Protein AF-A0AAD9NLL8-F1 (afdb_monomer)

Solvent-accessible surface area (backbone atoms only — not comparable to full-atom values): 6946 Å² total; per-residue (Å²): 138,92,84,80,88,80,86,82,78,91,70,93,61,80,83,73,73,72,79,55,40,65,29,40,94,84,51,42,75,41,50,61,91,50,30,45,68,41,83,52,40,78,42,73,53,93,75,61,67,45,78,31,50,36,91,84,72,46,50,44,77,44,42,65,91,53,28,44,55,33,62,45,35,83,42,68,60,48,88,61,36,44,58,40,84,44,57,41,80,42,36,65,78,57,28,47,63,42,72,92,72,72,40,80,42,75,56,80,85,130

InterPro domains:
  IPR056601 Galaxin-like repeats domain [PF24748] (23-97)

Secondary structure (DSSP, 8-state):
---------------------EETTTTEE--TTTEEEETTEEEE-SSS-EEEE-TTS-EEEE-TTTEEEETTEEEE-BTTBEEETTTEEE-TTTEEEETTTTEEEEPPP-

Structure (mmCIF, N/CA/C/O backbone):
data_AF-A0AAD9NLL8-F1
#
_entry.id   AF-A0AAD9NLL8-F1
#
loop_
_atom_site.group_PDB
_atom_site.id
_atom_site.type_symbol
_atom_site.label_atom_id
_atom_site.label_alt_id
_atom_site.label_comp_id
_atom_site.label_asym_id
_atom_site.label_entity_id
_atom_site.label_seq_id
_atom_site.pdbx_PDB_ins_code
_atom_site.Cartn_x
_atom_site.Cartn_y
_atom_site.Cartn_z
_atom_site.occupancy
_atom_site.B_iso_or_equiv
_atom_site.auth_seq_id
_atom_site.auth_comp_id
_atom_site.auth_asym_id
_atom_site.auth_atom_id
_atom_site.pdbx_PDB_model_num
ATOM 1 N N . MET A 1 1 ? 33.308 -4.826 -55.222 1.00 36.12 1 MET A N 1
ATOM 2 C CA . MET A 1 1 ? 32.671 -3.695 -54.513 1.00 36.12 1 MET A CA 1
ATOM 3 C C . MET A 1 1 ? 32.545 -4.066 -53.040 1.00 36.12 1 MET A C 1
ATOM 5 O O . MET A 1 1 ? 32.241 -5.204 -52.727 1.00 36.12 1 MET A O 1
ATOM 9 N N . TRP A 1 2 ? 32.931 -3.124 -52.194 1.00 39.00 2 TRP A N 1
ATOM 10 C CA . TRP A 1 2 ? 33.305 -3.158 -50.771 1.00 39.00 2 TRP A CA 1
ATOM 11 C C . TRP A 1 2 ? 32.109 -3.457 -49.821 1.00 39.00 2 TRP A C 1
ATOM 13 O O . TRP A 1 2 ? 31.033 -2.926 -50.069 1.00 39.00 2 TRP A O 1
ATOM 23 N N . LYS A 1 3 ? 32.217 -4.324 -48.786 1.00 40.59 3 LYS A N 1
ATOM 24 C CA . LYS A 1 3 ? 32.276 -3.972 -47.332 1.00 40.59 3 LYS A CA 1
ATOM 25 C C . LYS A 1 3 ? 32.520 -5.177 -46.402 1.00 40.59 3 LYS A C 1
ATOM 27 O O . LYS A 1 3 ? 31.612 -5.912 -46.059 1.00 40.59 3 LYS A O 1
ATOM 32 N N . THR A 1 4 ? 33.803 -5.305 -46.036 1.00 46.34 4 THR A N 1
ATOM 33 C CA . THR A 1 4 ? 34.397 -5.614 -44.715 1.00 46.34 4 THR A CA 1
ATOM 34 C C . THR A 1 4 ? 33.852 -6.779 -43.887 1.00 46.34 4 THR A C 1
ATOM 36 O O . THR A 1 4 ? 32.832 -6.673 -43.218 1.00 46.34 4 THR A O 1
ATOM 39 N N . PHE A 1 5 ? 34.676 -7.827 -43.830 1.00 45.19 5 PHE A N 1
ATOM 40 C CA . PHE A 1 5 ? 34.755 -8.816 -42.762 1.00 45.19 5 PHE A CA 1
ATOM 41 C C . PHE A 1 5 ? 35.145 -8.162 -41.426 1.00 45.19 5 PHE A C 1
ATOM 43 O O . PHE A 1 5 ? 36.156 -7.466 -41.365 1.00 45.19 5 PHE A O 1
ATOM 50 N N . PHE A 1 6 ? 34.426 -8.487 -40.352 1.00 44.16 6 PHE A N 1
ATOM 51 C CA . PHE A 1 6 ? 35.050 -8.720 -39.051 1.00 44.16 6 PHE A CA 1
ATOM 52 C C . PHE A 1 6 ? 34.661 -10.123 -38.603 1.00 44.16 6 PHE A C 1
ATOM 54 O O . PHE A 1 6 ? 33.504 -10.429 -38.330 1.00 44.16 6 PHE A O 1
ATOM 61 N N . ALA A 1 7 ? 35.664 -10.989 -38.640 1.00 38.81 7 ALA A N 1
ATOM 62 C CA . ALA A 1 7 ? 35.641 -12.295 -38.029 1.00 38.81 7 ALA A CA 1
ATOM 63 C C . ALA A 1 7 ? 35.584 -12.134 -36.503 1.00 38.81 7 ALA A C 1
ATOM 65 O O . ALA A 1 7 ? 36.256 -11.254 -35.972 1.00 38.81 7 ALA A O 1
ATOM 66 N N . LEU A 1 8 ? 34.858 -13.014 -35.812 1.00 38.50 8 LEU A N 1
ATOM 67 C CA . LEU A 1 8 ? 35.448 -14.030 -34.929 1.00 38.50 8 LEU A CA 1
ATOM 68 C C . LEU A 1 8 ? 34.423 -14.567 -33.920 1.00 38.50 8 LEU A C 1
ATOM 70 O O . LEU A 1 8 ? 33.744 -13.818 -33.232 1.00 38.50 8 LEU A O 1
ATOM 74 N N . LEU A 1 9 ? 34.467 -15.896 -33.799 1.00 37.56 9 LEU A N 1
ATOM 75 C CA . LEU A 1 9 ? 34.151 -16.699 -32.618 1.00 37.56 9 LEU A CA 1
ATOM 76 C C . LEU A 1 9 ? 32.671 -16.946 -32.311 1.00 37.56 9 LEU A C 1
ATOM 78 O O . LEU A 1 9 ? 32.023 -16.280 -31.512 1.00 37.56 9 LEU A O 1
ATOM 82 N N . VAL A 1 10 ? 32.214 -18.074 -32.857 1.00 48.53 10 VAL A N 1
ATOM 83 C CA . VAL A 1 10 ? 31.270 -18.960 -32.176 1.00 48.53 10 VAL A CA 1
ATOM 84 C C . VAL A 1 10 ? 31.912 -19.380 -30.849 1.00 48.53 10 VAL A C 1
ATOM 86 O O . VAL A 1 10 ? 32.695 -20.327 -30.804 1.00 48.53 10 VAL A O 1
ATOM 89 N N . VAL A 1 11 ? 31.609 -18.669 -29.766 1.00 44.72 11 VAL A N 1
ATOM 90 C CA . VAL A 1 11 ? 31.665 -19.256 -28.427 1.00 44.72 11 VAL A CA 1
ATOM 91 C C . VAL A 1 11 ? 30.297 -19.857 -28.153 1.00 44.72 11 VAL A C 1
ATOM 93 O O . VAL A 1 11 ? 29.328 -19.171 -27.841 1.00 44.72 11 VAL A O 1
ATOM 96 N N . ALA A 1 12 ? 30.218 -21.175 -28.324 1.00 51.03 12 ALA A N 1
ATOM 97 C CA . ALA A 1 12 ? 29.218 -21.979 -27.650 1.00 51.03 12 ALA A CA 1
ATOM 98 C C . ALA A 1 12 ? 29.528 -21.922 -26.149 1.00 51.03 12 ALA A C 1
ATOM 100 O O . ALA A 1 12 ? 30.259 -22.743 -25.606 1.00 51.03 12 ALA A O 1
ATOM 101 N N . SER A 1 13 ? 29.006 -20.906 -25.489 1.00 41.28 13 SER A N 1
ATOM 102 C CA . SER A 1 13 ? 28.906 -20.844 -24.042 1.00 41.28 13 SER A CA 1
ATOM 103 C C . SER A 1 13 ? 27.488 -20.396 -23.801 1.00 41.28 13 SER A C 1
ATOM 105 O O . SER A 1 13 ? 27.166 -19.254 -24.119 1.00 41.28 13 SER A O 1
ATOM 107 N N . SER A 1 14 ? 26.652 -21.355 -23.395 1.00 46.66 14 SER A N 1
ATOM 108 C CA . SER A 1 14 ? 25.320 -21.167 -22.821 1.00 46.66 14 SER A CA 1
ATOM 109 C C . SER A 1 14 ? 25.016 -19.691 -22.601 1.00 46.66 14 SER A C 1
ATOM 111 O O . SER A 1 14 ? 25.503 -19.116 -21.623 1.00 46.66 14 SER A O 1
ATOM 113 N N . VAL A 1 15 ? 24.247 -19.067 -23.503 1.00 41.47 15 VAL A N 1
ATOM 114 C CA . VAL A 1 15 ? 23.536 -17.855 -23.106 1.00 41.47 15 VAL A CA 1
ATOM 115 C C . VAL A 1 15 ? 22.561 -18.363 -22.059 1.00 41.47 15 VAL A C 1
ATOM 117 O O . VAL A 1 15 ? 21.488 -18.870 -22.368 1.00 41.47 15 VAL A O 1
ATOM 120 N N . SER A 1 16 ? 23.039 -18.388 -20.820 1.00 47.00 16 SER A N 1
ATOM 121 C CA . SER A 1 16 ? 22.220 -18.510 -19.641 1.00 47.00 16 SER A CA 1
ATOM 122 C C . SER A 1 16 ? 21.502 -17.178 -19.613 1.00 47.00 16 SER A C 1
ATOM 124 O O . SER A 1 16 ? 22.018 -16.204 -19.074 1.00 47.00 16 SER A O 1
ATOM 126 N N . TRP A 1 17 ? 20.400 -17.097 -20.356 1.00 40.28 17 TRP A N 1
ATOM 127 C CA . TRP A 1 17 ? 19.451 -16.015 -20.213 1.00 40.28 17 TRP A CA 1
ATOM 128 C C . TRP A 1 17 ? 18.975 -16.119 -18.762 1.00 40.28 17 TRP A C 1
ATOM 130 O O . TRP A 1 17 ? 18.115 -16.936 -18.457 1.00 40.28 17 TRP A O 1
ATOM 140 N N . SER A 1 18 ? 19.604 -15.385 -17.841 1.00 48.53 18 SER A N 1
ATOM 141 C CA . SER A 1 18 ? 18.845 -14.890 -16.698 1.00 48.53 18 SER A CA 1
ATOM 142 C C . SER A 1 18 ? 17.776 -14.013 -17.334 1.00 48.53 18 SER A C 1
ATOM 144 O O . SER A 1 18 ? 18.128 -13.127 -18.120 1.00 48.53 18 SER A O 1
ATOM 146 N N . GLU A 1 19 ? 16.507 -14.331 -17.122 1.00 53.81 19 GLU A N 1
ATOM 147 C CA . GLU A 1 19 ? 15.357 -13.744 -17.815 1.00 53.81 19 GLU A CA 1
ATOM 148 C C . GLU A 1 19 ? 15.107 -12.277 -17.419 1.00 53.81 19 GLU A C 1
ATOM 150 O O . GLU A 1 19 ? 13.975 -11.887 -17.210 1.00 53.81 19 GLU A O 1
ATOM 155 N N . ALA A 1 20 ? 16.142 -11.431 -17.377 1.00 59.66 20 ALA A N 1
ATOM 156 C CA . ALA A 1 20 ? 16.020 -10.012 -17.081 1.00 59.66 20 ALA A CA 1
ATOM 157 C C . ALA A 1 20 ? 14.965 -9.377 -18.001 1.00 59.66 20 ALA A C 1
ATOM 159 O O . ALA A 1 20 ? 15.161 -9.243 -19.219 1.00 59.66 20 ALA A O 1
ATOM 160 N N . GLY A 1 21 ? 13.826 -9.015 -17.409 1.00 70.38 21 GLY A N 1
ATOM 161 C CA . GLY A 1 21 ? 12.743 -8.326 -18.088 1.00 70.38 21 GLY A CA 1
ATOM 162 C C . GLY A 1 21 ? 13.210 -6.982 -18.657 1.00 70.38 21 GLY A C 1
ATOM 163 O O . GLY A 1 21 ? 14.231 -6.416 -18.266 1.00 70.38 21 GLY A O 1
ATOM 164 N N . VAL A 1 22 ? 12.458 -6.428 -19.610 1.00 85.69 22 VAL A N 1
ATOM 165 C CA . VAL A 1 22 ? 12.678 -5.057 -20.103 1.00 85.69 22 VAL A CA 1
ATOM 166 C C . VAL A 1 22 ? 11.508 -4.165 -19.715 1.00 85.69 22 VAL A C 1
ATOM 168 O O . VAL A 1 22 ? 10.353 -4.573 -19.807 1.00 85.69 22 VAL A O 1
ATOM 171 N N . CYS A 1 23 ? 11.803 -2.938 -19.298 1.00 81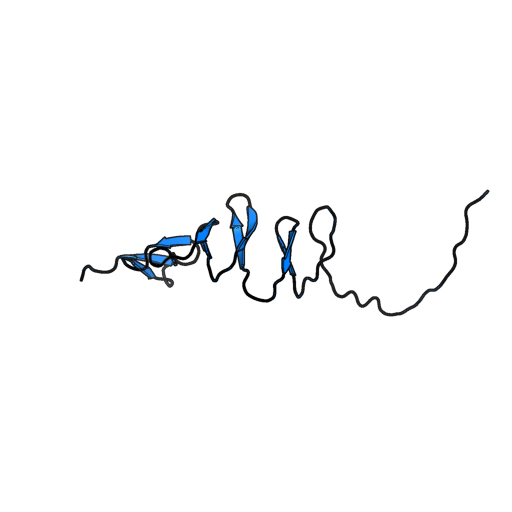.38 23 CYS A N 1
ATOM 172 C CA . CYS A 1 23 ? 10.830 -1.989 -18.780 1.00 81.38 23 CYS A CA 1
ATOM 173 C C . CYS A 1 23 ? 10.769 -0.708 -19.618 1.00 81.38 23 CYS A C 1
ATOM 175 O O . CYS A 1 23 ? 11.800 -0.112 -19.943 1.00 81.38 23 CYS A O 1
ATOM 177 N N . GLY A 1 24 ? 9.546 -0.261 -19.919 1.00 76.25 24 GLY A N 1
ATOM 178 C CA . GLY A 1 24 ? 9.281 0.992 -20.631 1.00 76.25 24 GLY A CA 1
ATOM 179 C C . GLY A 1 24 ? 9.596 0.957 -22.130 1.00 76.25 24 GLY A C 1
ATOM 180 O O . GLY A 1 24 ? 10.068 -0.044 -22.671 1.00 76.25 24 GLY A O 1
ATOM 181 N N . GLU A 1 25 ? 9.320 2.072 -22.811 1.00 79.75 25 GLU A N 1
ATOM 182 C CA . GLU A 1 25 ? 9.557 2.222 -24.258 1.00 79.75 25 GLU A CA 1
ATOM 183 C C . GLU A 1 25 ? 11.046 2.130 -24.618 1.00 79.75 25 GLU A C 1
ATOM 185 O O . GLU A 1 25 ? 11.403 1.533 -25.633 1.00 79.75 25 GLU A O 1
ATOM 190 N N . ASP A 1 26 ? 11.920 2.610 -23.729 1.00 83.38 26 ASP A N 1
ATOM 191 C CA . ASP A 1 26 ? 13.379 2.538 -23.872 1.00 83.38 26 ASP A CA 1
ATOM 192 C C . ASP A 1 26 ? 13.945 1.119 -23.663 1.00 83.38 26 ASP A C 1
ATOM 194 O O . ASP A 1 26 ? 15.160 0.918 -23.729 1.00 83.38 26 ASP A O 1
ATOM 198 N N . ARG A 1 27 ? 13.078 0.123 -23.407 1.00 83.38 27 ARG A N 1
ATOM 199 C CA . ARG A 1 27 ? 13.423 -1.291 -23.184 1.00 83.38 27 ARG A CA 1
ATOM 200 C C . ARG A 1 27 ? 14.554 -1.463 -22.172 1.00 83.38 27 ARG A C 1
ATOM 202 O O . ARG A 1 27 ? 15.490 -2.236 -22.391 1.00 83.38 27 ARG A O 1
ATOM 209 N N . LYS A 1 28 ? 14.476 -0.727 -21.065 1.00 83.94 28 LYS A N 1
ATOM 210 C CA . LYS A 1 28 ? 15.519 -0.740 -20.046 1.00 83.94 28 LYS A CA 1
ATOM 211 C C . LYS A 1 28 ? 15.553 -2.120 -19.378 1.00 83.94 28 LYS A C 1
ATOM 213 O O . LYS A 1 28 ? 14.520 -2.521 -18.844 1.00 83.94 28 LYS A O 1
ATOM 218 N N . PRO A 1 29 ? 16.686 -2.842 -19.402 1.00 85.12 29 PRO A N 1
ATOM 219 C CA . PRO A 1 29 ? 16.788 -4.123 -18.718 1.00 85.12 29 PRO A CA 1
ATOM 220 C C . PRO A 1 29 ? 16.625 -3.912 -17.212 1.00 85.12 29 PRO A C 1
ATOM 222 O O . PRO A 1 29 ? 17.128 -2.920 -16.671 1.00 85.12 29 PRO A O 1
ATOM 225 N N . TYR A 1 30 ? 15.911 -4.825 -16.570 1.00 78.19 30 TYR A N 1
ATOM 226 C CA . TYR A 1 30 ? 15.719 -4.858 -15.129 1.00 78.19 30 TYR A CA 1
ATOM 227 C C . TYR A 1 30 ? 15.830 -6.287 -14.619 1.00 78.19 30 TYR A C 1
ATOM 229 O O . TYR A 1 30 ? 15.612 -7.240 -15.368 1.00 78.19 30 TYR A O 1
ATOM 237 N N . ASP A 1 31 ? 16.230 -6.415 -13.366 1.00 82.75 31 ASP A N 1
ATOM 238 C CA . ASP A 1 31 ? 16.286 -7.686 -12.661 1.00 82.75 31 ASP A CA 1
ATOM 239 C C . ASP A 1 31 ? 14.866 -8.021 -12.198 1.00 82.75 31 ASP A C 1
ATOM 241 O O . ASP A 1 31 ? 14.363 -7.386 -11.287 1.00 82.75 31 ASP A O 1
ATOM 245 N N . ASP A 1 32 ? 14.175 -8.948 -12.855 1.00 71.38 32 ASP A N 1
ATOM 246 C CA . ASP A 1 32 ? 12.796 -9.309 -12.510 1.00 71.38 32 ASP A CA 1
ATOM 247 C C . ASP A 1 32 ? 12.687 -10.226 -11.283 1.00 71.38 32 ASP A C 1
ATOM 249 O O . ASP A 1 32 ? 11.578 -10.460 -10.796 1.00 71.38 32 ASP A O 1
ATOM 253 N N . GLU A 1 33 ? 13.820 -10.684 -10.740 1.00 72.56 33 GLU A N 1
ATOM 254 C CA . GLU A 1 33 ? 13.887 -11.350 -9.439 1.00 72.56 33 GLU A CA 1
ATOM 255 C C . GLU A 1 33 ? 13.906 -10.331 -8.287 1.00 72.56 33 GLU A C 1
ATOM 257 O O . GLU A 1 33 ? 13.349 -10.611 -7.223 1.00 72.56 33 GLU A O 1
ATOM 262 N N . ASN A 1 34 ? 14.519 -9.155 -8.496 1.00 75.44 34 ASN A N 1
ATOM 263 C CA . ASN A 1 34 ? 14.713 -8.125 -7.462 1.00 75.44 34 ASN A CA 1
ATOM 264 C C . ASN A 1 34 ? 14.103 -6.756 -7.797 1.00 75.44 34 ASN A C 1
ATOM 266 O O . ASN A 1 34 ? 14.317 -5.776 -7.081 1.00 75.44 34 ASN A O 1
ATOM 270 N N . GLU A 1 35 ? 13.383 -6.630 -8.904 1.00 74.62 35 GLU A N 1
ATOM 271 C CA . GLU A 1 35 ? 12.823 -5.371 -9.362 1.00 74.62 35 GLU A CA 1
ATOM 272 C C . GLU A 1 35 ? 11.487 -5.589 -10.093 1.00 74.62 35 GLU A C 1
ATOM 274 O O . GLU A 1 35 ? 11.231 -6.609 -10.725 1.00 74.62 35 GLU A O 1
ATOM 279 N N . VAL A 1 36 ? 10.602 -4.597 -10.036 1.00 76.75 36 VAL A N 1
ATOM 280 C CA . VAL A 1 36 ? 9.307 -4.604 -10.709 1.00 76.75 36 VAL A CA 1
ATOM 281 C C . VAL A 1 36 ? 9.184 -3.421 -11.656 1.00 76.75 36 VAL A C 1
ATOM 283 O O . VAL A 1 36 ? 9.452 -2.274 -11.297 1.00 76.75 36 VAL A O 1
ATOM 286 N N . CYS A 1 37 ? 8.754 -3.692 -12.887 1.00 72.94 37 CYS A N 1
ATOM 287 C CA . CYS A 1 37 ? 8.431 -2.661 -13.861 1.00 72.94 37 CYS A CA 1
ATOM 288 C C . CYS A 1 37 ? 6.973 -2.207 -13.707 1.00 72.94 37 CYS A C 1
ATOM 290 O O . CYS A 1 37 ? 6.048 -2.980 -13.942 1.00 72.94 37 CYS A O 1
ATOM 292 N N . CYS A 1 38 ? 6.748 -0.942 -13.362 1.00 72.62 38 CYS A N 1
ATOM 293 C CA . CYS A 1 38 ? 5.426 -0.331 -13.253 1.00 72.62 38 CYS A CA 1
ATOM 294 C C . CYS A 1 38 ? 5.376 0.972 -14.045 1.00 72.62 38 CYS A C 1
ATOM 296 O O . CYS A 1 38 ? 6.172 1.883 -13.817 1.00 72.62 38 CYS A O 1
ATOM 298 N N . SER A 1 39 ? 4.444 1.055 -14.999 1.00 73.38 39 SER A N 1
ATOM 299 C CA . SER A 1 39 ? 4.244 2.239 -15.851 1.00 73.38 39 SER A CA 1
ATOM 300 C C . SER A 1 39 ? 5.545 2.736 -16.514 1.00 73.38 39 SER A C 1
ATOM 302 O O . SER A 1 39 ? 5.803 3.936 -16.598 1.00 73.38 39 SER A O 1
ATOM 304 N N . GLY A 1 40 ? 6.399 1.797 -16.944 1.00 69.62 40 GLY A N 1
ATOM 305 C CA . GLY A 1 40 ? 7.684 2.081 -17.590 1.00 69.62 40 GLY A CA 1
ATOM 306 C C . GLY A 1 40 ? 8.835 2.452 -16.646 1.00 69.62 40 GLY A C 1
ATOM 307 O O . GLY A 1 40 ? 9.885 2.883 -17.118 1.00 69.62 40 GLY A O 1
ATOM 308 N N . LYS A 1 41 ? 8.667 2.286 -15.329 1.00 67.06 41 LYS A N 1
ATOM 309 C CA . LYS A 1 41 ? 9.699 2.537 -14.312 1.00 67.06 41 LYS A CA 1
ATOM 310 C C . LYS A 1 41 ? 10.001 1.277 -13.510 1.00 67.06 41 LYS A C 1
ATOM 312 O O . LYS A 1 41 ? 9.101 0.496 -13.248 1.00 67.06 41 LYS A O 1
ATOM 317 N N . ILE A 1 42 ? 11.256 1.110 -13.110 1.00 72.75 42 ILE A N 1
ATOM 318 C CA . ILE A 1 42 ? 11.752 -0.063 -12.381 1.00 72.75 42 ILE A CA 1
ATOM 319 C C . I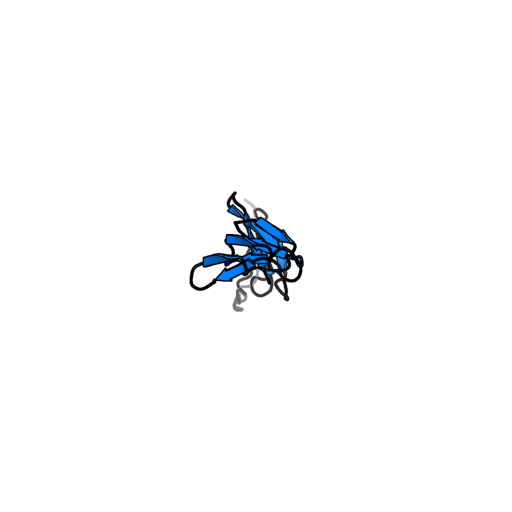LE A 1 42 ? 11.855 0.280 -10.891 1.00 72.75 42 ILE A C 1
ATOM 321 O O . ILE A 1 42 ? 12.424 1.321 -10.550 1.00 72.75 42 ILE A O 1
ATOM 325 N N . TYR A 1 43 ? 11.335 -0.588 -10.028 1.00 71.69 43 TYR A N 1
ATOM 326 C CA . TYR A 1 43 ? 11.323 -0.454 -8.569 1.00 71.69 43 TYR A CA 1
ATOM 327 C C . TYR A 1 43 ? 11.973 -1.673 -7.932 1.00 71.69 43 TYR A C 1
ATOM 329 O O . TYR A 1 43 ? 11.620 -2.777 -8.301 1.00 71.69 43 TYR A O 1
ATOM 337 N N . LYS A 1 44 ? 12.868 -1.496 -6.966 1.00 71.56 44 LYS A N 1
ATOM 338 C CA . LYS A 1 44 ? 13.518 -2.608 -6.262 1.00 71.56 44 LYS A CA 1
ATOM 339 C C . LYS A 1 44 ? 12.552 -3.315 -5.305 1.00 71.56 44 LYS A C 1
ATOM 341 O O . LYS A 1 44 ? 11.822 -2.634 -4.584 1.00 71.56 44 LYS A O 1
ATOM 346 N N . THR A 1 45 ? 12.520 -4.644 -5.327 1.00 64.88 45 THR A N 1
ATOM 347 C CA . THR A 1 45 ? 11.588 -5.492 -4.562 1.00 64.88 45 THR A CA 1
ATOM 348 C C . THR A 1 45 ? 12.105 -5.867 -3.180 1.00 64.88 45 THR A C 1
ATOM 350 O O . THR A 1 45 ? 11.355 -6.458 -2.413 1.00 64.88 45 THR A O 1
ATOM 353 N N . ASP A 1 46 ? 13.326 -5.477 -2.828 1.00 62.16 46 ASP A N 1
ATOM 354 C CA . ASP A 1 46 ? 14.011 -5.715 -1.553 1.00 62.16 46 ASP A CA 1
ATOM 355 C C . ASP A 1 46 ? 13.426 -4.897 -0.365 1.00 62.16 46 ASP A C 1
ATOM 357 O O . ASP A 1 46 ? 14.139 -4.258 0.403 1.00 62.16 46 ASP A O 1
ATOM 361 N N . ASP A 1 47 ? 12.092 -4.899 -0.211 1.00 54.84 47 ASP A N 1
ATOM 362 C CA . ASP A 1 47 ? 11.422 -5.614 0.905 1.00 54.84 47 ASP A CA 1
ATOM 363 C C . ASP A 1 47 ? 10.103 -4.998 1.415 1.00 54.84 47 ASP A C 1
ATOM 365 O O . ASP A 1 47 ? 9.438 -5.613 2.237 1.00 54.84 47 ASP A O 1
ATOM 369 N N . ASP A 1 48 ? 9.650 -3.836 0.937 1.00 69.31 48 ASP A N 1
ATOM 370 C CA . ASP A 1 48 ? 8.437 -3.191 1.484 1.00 69.31 48 ASP A CA 1
ATOM 371 C C . ASP A 1 48 ? 7.715 -2.312 0.447 1.00 69.31 48 ASP A C 1
ATOM 373 O O . ASP A 1 48 ? 7.341 -1.185 0.742 1.00 69.31 48 ASP A O 1
ATOM 377 N N . TRP A 1 49 ? 7.551 -2.740 -0.805 1.00 76.56 49 TRP A N 1
ATOM 378 C CA . TRP A 1 49 ? 6.762 -1.958 -1.772 1.00 76.56 49 TRP A CA 1
ATOM 379 C C . TRP A 1 49 ? 5.708 -2.832 -2.449 1.00 76.56 49 TRP A C 1
ATOM 381 O O . TRP A 1 49 ? 6.018 -3.858 -3.048 1.00 76.56 49 TRP A O 1
ATOM 391 N N . LEU A 1 50 ? 4.444 -2.420 -2.345 1.00 79.50 50 LEU A N 1
ATOM 392 C CA . LEU A 1 50 ? 3.288 -3.040 -2.991 1.00 79.50 50 LEU A CA 1
ATOM 393 C C . LEU A 1 50 ? 2.825 -2.204 -4.182 1.00 79.50 50 LEU A C 1
ATOM 395 O O . LEU A 1 50 ? 3.185 -1.039 -4.330 1.00 79.50 50 LEU A O 1
ATOM 399 N N . LEU A 1 51 ? 2.003 -2.798 -5.044 1.00 84.56 51 LEU A N 1
ATOM 400 C CA . LEU A 1 51 ? 1.467 -2.140 -6.232 1.00 84.56 51 LEU A CA 1
ATOM 401 C C . LEU A 1 51 ? -0.013 -1.818 -6.062 1.00 84.56 51 LEU A C 1
ATOM 403 O O . LEU A 1 51 ? -0.781 -2.616 -5.530 1.00 84.56 51 LEU A O 1
ATOM 407 N N . CYS A 1 52 ? -0.417 -0.657 -6.563 1.00 87.12 52 CYS A N 1
ATOM 408 C CA . CYS A 1 52 ? -1.797 -0.211 -6.612 1.00 87.12 52 CYS A CA 1
ATOM 409 C C . CYS A 1 52 ? -2.163 0.181 -8.039 1.00 87.12 52 CYS A C 1
ATOM 411 O O . CYS A 1 52 ? -1.471 0.983 -8.672 1.00 87.12 52 CYS A O 1
ATOM 413 N N . TYR A 1 53 ? -3.266 -0.373 -8.530 1.00 87.56 53 TYR A N 1
ATOM 414 C CA . TYR A 1 53 ? -3.869 0.058 -9.784 1.00 87.56 53 TYR A CA 1
ATOM 415 C C . TYR A 1 53 ? -4.716 1.293 -9.532 1.00 87.56 53 TYR A C 1
ATOM 417 O O . TYR A 1 53 ? -5.594 1.249 -8.675 1.00 87.56 53 TYR A O 1
ATOM 425 N N . ASP A 1 54 ? -4.501 2.358 -10.292 1.00 84.50 54 ASP A N 1
ATOM 426 C CA . ASP A 1 54 ? -5.400 3.503 -10.302 1.00 84.50 54 ASP A CA 1
ATOM 427 C C . ASP A 1 54 ? -6.633 3.257 -11.194 1.00 84.50 54 ASP A C 1
ATOM 429 O O . ASP A 1 54 ? -6.730 2.276 -11.935 1.00 84.50 54 ASP A O 1
ATOM 433 N N . ARG A 1 55 ? -7.605 4.175 -11.138 1.00 82.12 55 ARG A N 1
ATOM 434 C CA . ARG A 1 55 ? -8.854 4.084 -11.920 1.00 82.12 55 ARG A CA 1
ATOM 435 C C . ARG A 1 55 ? -8.662 4.204 -13.436 1.00 82.12 55 ARG A C 1
ATOM 437 O O . ARG A 1 55 ? -9.605 3.967 -14.185 1.00 82.12 55 ARG A O 1
ATOM 444 N N . THR A 1 56 ? -7.479 4.609 -13.886 1.00 84.50 56 THR A N 1
ATOM 445 C CA . THR A 1 56 ? -7.101 4.722 -15.300 1.00 84.50 56 THR A CA 1
ATOM 446 C C . THR A 1 56 ? -6.328 3.498 -15.799 1.00 84.50 56 THR A C 1
ATOM 448 O O . THR A 1 56 ? -6.014 3.425 -16.985 1.00 84.50 56 THR A O 1
ATOM 451 N N . GLY A 1 57 ? -6.065 2.517 -14.924 1.00 80.62 57 GLY A N 1
ATOM 452 C CA . GLY A 1 57 ? -5.262 1.330 -15.228 1.00 80.62 57 GLY A CA 1
ATOM 453 C C . GLY A 1 57 ? -3.754 1.553 -15.077 1.00 80.62 57 GLY A C 1
ATOM 454 O O . GLY A 1 57 ? -2.972 0.686 -15.462 1.00 80.62 57 GLY A O 1
ATOM 455 N N . GLY A 1 58 ? -3.341 2.696 -14.524 1.00 81.88 58 GLY A N 1
ATOM 456 C CA . GLY A 1 58 ? -1.955 2.980 -14.180 1.00 81.88 58 GLY A CA 1
ATOM 457 C C . GLY A 1 58 ? -1.518 2.197 -12.946 1.00 81.88 58 GLY A C 1
ATOM 458 O O . GLY A 1 58 ? -2.277 2.031 -11.994 1.00 81.88 58 GLY A O 1
ATOM 459 N N . LEU A 1 59 ? -0.279 1.713 -12.960 1.00 81.62 59 LEU A N 1
ATOM 460 C CA . LEU A 1 59 ? 0.335 1.015 -11.833 1.00 81.62 59 LEU A CA 1
ATOM 461 C C . LEU A 1 59 ? 1.246 1.970 -11.072 1.00 81.62 59 LEU A C 1
ATOM 463 O O . LEU A 1 59 ? 2.171 2.543 -11.657 1.00 81.62 59 LEU A O 1
ATOM 467 N N . THR A 1 60 ? 0.991 2.105 -9.772 1.00 84.94 60 THR A N 1
ATOM 468 C CA . THR A 1 60 ? 1.798 2.906 -8.847 1.00 84.94 60 THR A CA 1
ATOM 469 C C . THR A 1 60 ? 2.267 2.038 -7.688 1.00 84.94 60 THR A C 1
ATOM 471 O O . THR A 1 60 ? 1.466 1.346 -7.065 1.00 84.94 60 THR A O 1
ATOM 474 N N . SER A 1 61 ? 3.559 2.082 -7.378 1.00 83.44 6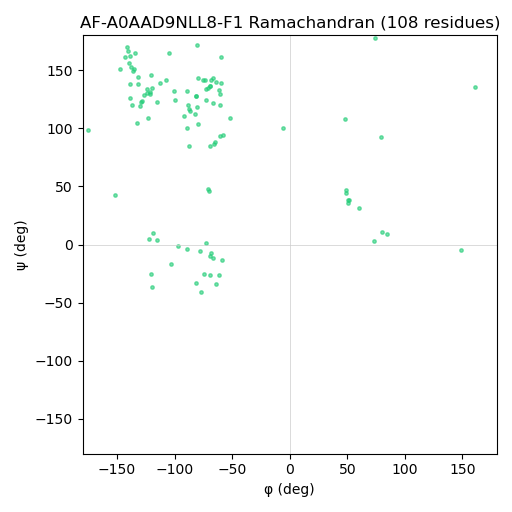1 SER A N 1
ATOM 475 C CA . SER A 1 61 ? 4.115 1.434 -6.191 1.00 83.44 61 SER A CA 1
ATOM 476 C C . SER A 1 61 ? 3.884 2.283 -4.938 1.00 83.44 61 SER A C 1
ATOM 478 O O . SER A 1 61 ? 4.027 3.507 -4.991 1.00 83.44 61 SER A O 1
ATOM 480 N N . TYR A 1 62 ? 3.624 1.652 -3.800 1.00 83.75 62 TYR A N 1
ATOM 481 C CA . TYR A 1 62 ? 3.519 2.299 -2.495 1.00 83.75 62 TYR A CA 1
ATOM 482 C C . TYR A 1 62 ? 4.182 1.460 -1.405 1.00 83.75 62 TYR A C 1
ATOM 484 O O . TYR A 1 62 ? 4.304 0.247 -1.538 1.00 83.75 62 TYR A O 1
ATOM 492 N N . ASP A 1 63 ? 4.590 2.113 -0.324 1.00 84.94 63 ASP A N 1
ATOM 493 C CA . ASP A 1 63 ? 5.163 1.455 0.845 1.00 84.94 63 ASP A CA 1
ATOM 494 C C . ASP A 1 63 ? 4.023 1.022 1.787 1.00 84.94 63 ASP A C 1
ATOM 496 O O . ASP A 1 63 ? 3.320 1.893 2.317 1.00 84.94 63 ASP A O 1
ATOM 500 N N . PRO A 1 64 ? 3.793 -0.286 2.013 1.00 80.94 64 PRO A N 1
ATOM 501 C CA . PRO A 1 64 ? 2.693 -0.782 2.824 1.00 80.94 64 PRO A CA 1
ATOM 502 C C . PRO A 1 64 ? 2.853 -0.459 4.312 1.00 80.94 64 P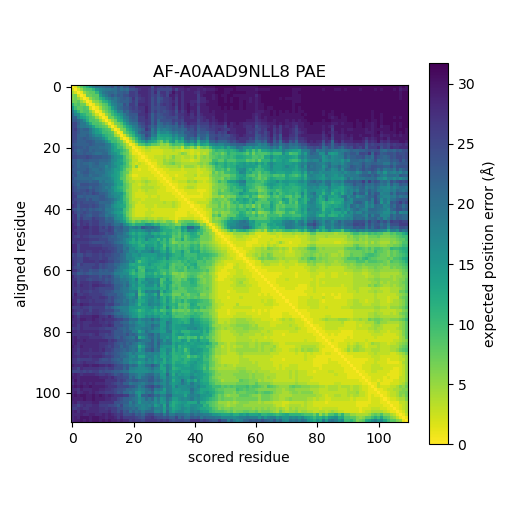RO A C 1
ATOM 504 O O . PRO A 1 64 ? 1.912 -0.654 5.080 1.00 80.94 64 PRO A O 1
ATOM 507 N N . ARG A 1 65 ? 4.019 0.044 4.742 1.00 82.12 65 ARG A N 1
ATOM 508 C CA . ARG A 1 65 ? 4.242 0.508 6.118 1.00 82.12 65 ARG A CA 1
ATOM 509 C C . ARG 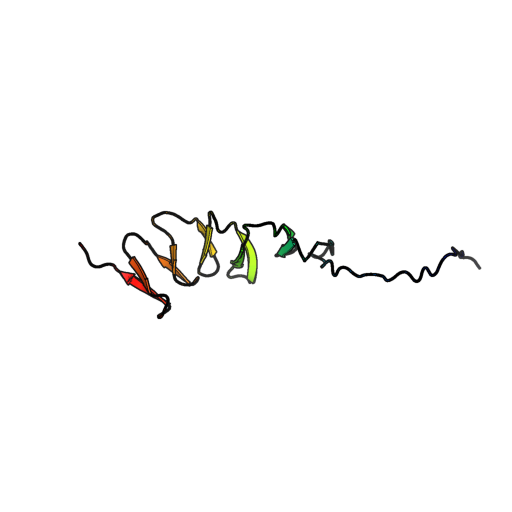A 1 65 ? 3.564 1.849 6.383 1.00 82.12 65 ARG A C 1
ATOM 511 O O . ARG A 1 65 ? 3.260 2.154 7.534 1.00 82.12 65 ARG A O 1
ATOM 518 N N . PHE A 1 66 ? 3.343 2.648 5.338 1.00 86.00 66 PHE A N 1
ATOM 519 C CA . PHE A 1 66 ? 2.807 4.009 5.452 1.00 86.00 66 PHE A CA 1
ATOM 520 C C . PHE A 1 66 ? 1.492 4.207 4.706 1.00 86.00 66 PHE A C 1
ATOM 522 O O . PHE A 1 66 ? 0.710 5.075 5.091 1.00 86.00 66 PHE A O 1
ATOM 529 N N . SER A 1 67 ? 1.222 3.408 3.677 1.00 90.31 67 SER A N 1
ATOM 530 C CA . SER A 1 67 ? 0.040 3.571 2.839 1.00 90.31 67 SER A CA 1
ATOM 531 C C . SER A 1 67 ? -0.591 2.225 2.490 1.00 90.31 67 SER A C 1
ATOM 533 O O . SER A 1 67 ? 0.031 1.175 2.592 1.00 90.31 67 SER A O 1
ATOM 535 N N . VAL A 1 68 ? -1.843 2.248 2.050 1.00 87.81 68 VAL A N 1
ATOM 536 C CA . VAL A 1 68 ? -2.593 1.079 1.587 1.00 87.81 68 VAL A CA 1
ATOM 537 C C . VAL A 1 68 ? -3.267 1.394 0.255 1.00 87.81 68 VAL A C 1
ATOM 539 O O . VAL A 1 68 ? -3.725 2.516 0.034 1.00 87.81 68 VAL A O 1
ATOM 542 N N . CYS A 1 69 ? -3.340 0.411 -0.643 1.00 91.31 69 CYS A N 1
ATOM 543 C CA . CYS A 1 69 ? -4.184 0.502 -1.829 1.00 91.31 69 CYS A CA 1
ATOM 544 C C . CYS A 1 69 ? -5.633 0.171 -1.455 1.00 91.31 69 CYS A C 1
ATOM 546 O O . CYS A 1 69 ? -5.925 -0.940 -1.016 1.00 91.31 69 CYS A O 1
ATOM 548 N N . CYS A 1 70 ? -6.538 1.128 -1.635 1.00 92.69 70 CYS A N 1
ATOM 549 C CA . CYS A 1 70 ? -7.958 0.991 -1.344 1.00 92.69 70 CYS A CA 1
ATOM 550 C C . CYS A 1 70 ? -8.783 1.648 -2.452 1.00 92.69 70 CYS A C 1
ATOM 552 O O . CYS A 1 70 ? -8.555 2.816 -2.769 1.00 92.69 70 CYS A O 1
ATOM 554 N N . ASP A 1 71 ? -9.726 0.918 -3.050 1.00 91.06 71 ASP A N 1
ATOM 555 C CA . ASP A 1 71 ? -10.587 1.412 -4.140 1.00 91.06 71 ASP A CA 1
ATOM 556 C C . ASP A 1 71 ? -9.795 2.101 -5.268 1.00 91.06 71 ASP A C 1
ATOM 558 O O . ASP A 1 71 ? -10.095 3.218 -5.709 1.00 91.06 71 ASP A O 1
ATOM 562 N N . ASN A 1 72 ? -8.715 1.441 -5.697 1.00 91.19 72 ASN A N 1
ATOM 563 C CA . ASN A 1 72 ? -7.809 1.938 -6.732 1.00 91.19 72 ASN A CA 1
ATOM 564 C C . ASN A 1 72 ? -7.132 3.276 -6.391 1.00 91.19 72 ASN A C 1
ATOM 566 O O . ASN A 1 72 ? -6.884 4.115 -7.264 1.00 91.19 72 ASN A O 1
ATOM 570 N N . ARG A 1 73 ? -6.876 3.521 -5.104 1.00 91.25 73 ARG A N 1
ATOM 571 C CA . ARG A 1 73 ? -6.200 4.722 -4.610 1.00 91.25 73 ARG A CA 1
ATOM 572 C C . ARG A 1 73 ? -5.222 4.339 -3.514 1.00 91.25 73 ARG A C 1
ATOM 574 O O . ARG A 1 73 ? -5.548 3.543 -2.643 1.00 91.25 73 ARG A O 1
ATOM 581 N N . ILE A 1 74 ? -4.041 4.941 -3.536 1.00 92.25 74 ILE A N 1
ATOM 582 C CA . ILE A 1 74 ? -3.099 4.848 -2.421 1.00 92.25 74 ILE A CA 1
ATOM 583 C C . ILE A 1 74 ? -3.536 5.864 -1.366 1.00 92.25 74 ILE A C 1
ATOM 585 O O . ILE A 1 74 ? -3.764 7.033 -1.688 1.00 92.25 74 ILE A O 1
ATOM 589 N N . VAL A 1 75 ? -3.691 5.405 -0.129 1.00 92.19 75 VAL A N 1
ATOM 590 C CA . VAL A 1 75 ? -4.146 6.211 1.007 1.00 92.19 75 VAL A CA 1
ATOM 591 C C . VAL A 1 75 ? -3.213 5.975 2.180 1.00 92.19 75 VAL A C 1
ATOM 593 O O . VAL A 1 75 ? -2.839 4.835 2.438 1.00 92.19 75 VAL A O 1
ATOM 596 N N . ASP A 1 76 ? -2.852 7.032 2.897 1.00 92.44 76 ASP A N 1
ATOM 597 C CA . ASP A 1 76 ? -1.983 6.912 4.065 1.00 92.44 76 ASP A CA 1
ATOM 598 C C . ASP A 1 76 ? -2.710 6.235 5.228 1.00 92.44 76 ASP A C 1
ATOM 600 O O . ASP A 1 76 ? -3.852 6.570 5.566 1.00 92.44 76 ASP A O 1
ATOM 604 N N . ILE A 1 77 ? -2.026 5.284 5.857 1.00 83.81 77 ILE A N 1
ATOM 605 C CA . ILE A 1 77 ? -2.515 4.587 7.041 1.00 83.81 77 ILE A CA 1
ATOM 606 C C . ILE A 1 77 ? -2.434 5.561 8.218 1.00 83.81 77 ILE A C 1
ATOM 608 O O . ILE A 1 77 ? -1.377 6.105 8.541 1.00 83.81 77 ILE A O 1
ATOM 612 N N . THR A 1 78 ? -3.561 5.777 8.892 1.00 90.44 78 THR A N 1
ATOM 613 C CA . THR A 1 78 ? -3.635 6.600 10.107 1.00 90.44 78 THR A CA 1
ATOM 614 C C . THR A 1 78 ? -4.469 5.875 11.163 1.00 90.44 78 THR A C 1
ATOM 616 O O . THR A 1 78 ? -5.233 4.976 10.821 1.00 90.44 78 THR A O 1
ATOM 619 N N . PRO A 1 79 ? -4.429 6.270 12.450 1.00 89.00 79 PRO A N 1
ATOM 620 C CA . PRO A 1 79 ? -5.266 5.641 13.479 1.00 89.00 79 PRO A CA 1
ATOM 621 C C . PRO A 1 79 ? -6.779 5.716 13.214 1.00 89.00 79 PRO A C 1
ATOM 623 O O . PRO A 1 79 ? -7.552 5.054 13.903 1.00 89.00 79 PRO A O 1
ATOM 626 N N . THR A 1 80 ? -7.204 6.552 12.263 1.00 91.75 80 THR A N 1
ATOM 627 C CA . THR A 1 80 ? -8.600 6.773 11.873 1.00 91.75 80 THR A CA 1
ATOM 628 C C . THR A 1 80 ? -8.907 6.328 10.444 1.00 91.75 80 THR A C 1
ATOM 630 O O . THR A 1 80 ? -10.019 6.566 9.978 1.00 91.75 80 THR A O 1
ATOM 633 N N . VAL A 1 81 ? -7.946 5.726 9.736 1.00 90.31 81 VAL A N 1
ATOM 634 C CA . VAL A 1 81 ? -8.105 5.286 8.346 1.00 90.31 81 VAL A CA 1
ATOM 635 C C . VAL A 1 81 ? -7.490 3.908 8.178 1.00 90.31 81 VAL A C 1
ATOM 637 O O . VAL A 1 81 ? -6.290 3.727 8.366 1.00 90.31 81 VAL A O 1
ATOM 640 N N . ASP A 1 82 ? -8.327 2.967 7.771 1.00 89.19 82 ASP A N 1
ATOM 641 C CA . ASP A 1 82 ? -7.945 1.628 7.345 1.00 89.19 82 ASP A CA 1
ATOM 642 C C . ASP A 1 82 ? -8.814 1.217 6.142 1.00 89.19 82 ASP A C 1
ATOM 644 O O . ASP A 1 82 ? -9.811 1.882 5.840 1.00 89.19 82 ASP A O 1
ATOM 648 N N . CYS A 1 83 ? -8.444 0.156 5.428 1.00 90.50 83 CYS A N 1
ATOM 649 C CA . CYS A 1 83 ? -9.163 -0.326 4.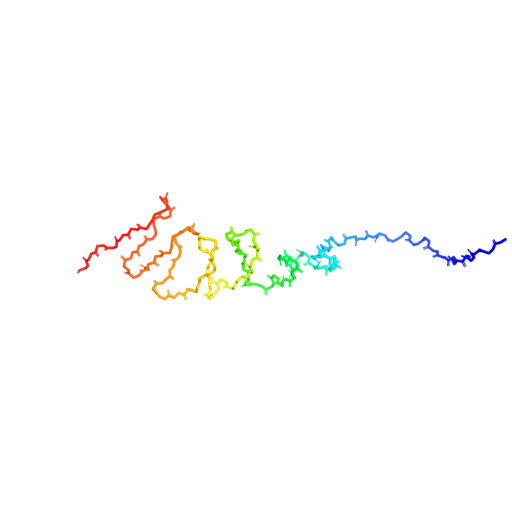254 1.00 90.50 83 CYS A CA 1
ATOM 650 C C . CYS A 1 83 ? -9.750 -1.719 4.491 1.00 90.50 83 CYS A C 1
ATOM 652 O O . CYS A 1 83 ? -9.038 -2.683 4.761 1.00 90.50 83 CYS A O 1
ATOM 654 N N . CYS A 1 84 ? -11.064 -1.839 4.340 1.00 89.94 84 CYS A N 1
ATOM 655 C CA . CYS A 1 84 ? -11.760 -3.111 4.399 1.00 89.94 84 CYS A CA 1
ATOM 656 C C . CYS A 1 84 ? -11.659 -3.808 3.043 1.00 89.94 84 CYS A C 1
ATOM 658 O O . CYS A 1 84 ? -12.207 -3.326 2.047 1.00 89.94 84 CYS A O 1
ATOM 660 N N . ASP A 1 85 ? -10.924 -4.919 3.036 1.00 86.69 85 ASP A N 1
ATOM 661 C CA . ASP A 1 85 ? -10.751 -5.825 1.898 1.00 86.69 85 ASP A CA 1
ATOM 662 C C . ASP A 1 85 ? -10.343 -5.131 0.585 1.00 86.69 85 ASP A C 1
ATOM 664 O O . ASP A 1 85 ? -10.796 -5.476 -0.496 1.00 86.69 85 ASP A O 1
ATOM 668 N N . GLY A 1 86 ? -9.524 -4.078 0.665 1.00 82.50 86 GLY A N 1
ATOM 669 C CA . GLY A 1 86 ? -9.069 -3.343 -0.523 1.00 82.50 86 GLY A CA 1
ATOM 670 C C . GLY A 1 86 ? -10.127 -2.445 -1.184 1.00 82.50 86 GLY A C 1
ATOM 671 O O . GLY A 1 86 ? -9.830 -1.812 -2.199 1.00 82.50 86 GLY A O 1
ATOM 672 N N . HIS A 1 87 ? -11.338 -2.338 -0.624 1.00 84.69 87 HIS A N 1
ATOM 673 C CA . HIS A 1 87 ? -12.473 -1.680 -1.280 1.00 84.69 87 HIS A CA 1
ATOM 674 C C . HIS A 1 87 ? -13.048 -0.478 -0.532 1.00 84.69 87 HIS A C 1
ATOM 676 O O . HIS A 1 87 ? -13.487 0.477 -1.167 1.00 84.69 87 HIS A O 1
ATOM 682 N N . VAL A 1 88 ? -13.102 -0.507 0.801 1.00 87.81 88 VAL A N 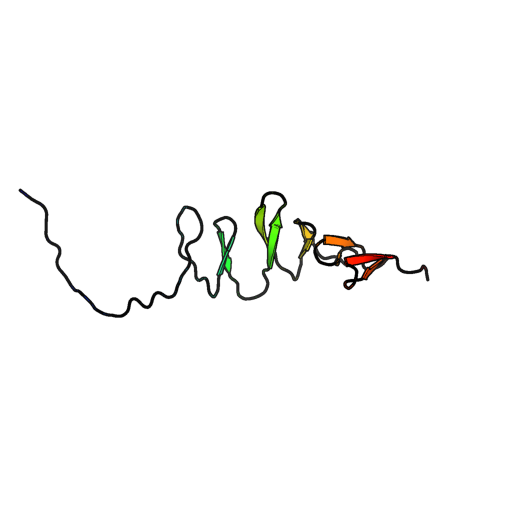1
ATOM 683 C CA . VAL A 1 88 ? -13.822 0.528 1.561 1.00 87.81 88 VAL A CA 1
ATOM 684 C C . VAL A 1 88 ? -12.949 1.086 2.668 1.00 87.81 88 VAL A C 1
ATOM 686 O O . VAL A 1 88 ? -12.568 0.364 3.585 1.00 87.81 88 VAL A O 1
ATOM 689 N N . LEU A 1 89 ? -12.680 2.391 2.621 1.00 91.75 89 LEU A N 1
ATOM 690 C CA . LEU A 1 89 ? -12.032 3.081 3.731 1.00 91.75 89 LEU A CA 1
ATOM 691 C C . LEU A 1 89 ? -12.979 3.164 4.928 1.00 91.75 89 LEU A C 1
ATOM 693 O O . LEU A 1 89 ? -14.152 3.513 4.781 1.00 91.75 89 LEU A O 1
ATOM 697 N N . TYR A 1 90 ? -12.460 2.894 6.118 1.00 92.38 90 TYR A N 1
ATOM 698 C CA . TYR A 1 90 ? -13.217 2.993 7.357 1.00 92.38 90 TYR A CA 1
ATOM 699 C C . TYR A 1 90 ? -12.365 3.523 8.503 1.00 92.38 90 TYR A C 1
ATOM 701 O O . TYR A 1 90 ? -11.136 3.505 8.453 1.00 92.38 90 TYR A O 1
ATOM 709 N N . ASN A 1 91 ? -13.039 4.002 9.550 1.00 93.69 91 ASN A N 1
ATOM 710 C CA . ASN A 1 91 ? -12.378 4.404 10.780 1.00 93.69 91 ASN A CA 1
ATOM 711 C C . ASN A 1 91 ? -12.344 3.217 11.757 1.00 93.69 91 ASN A C 1
ATOM 713 O O . ASN A 1 91 ? -13.394 2.857 12.304 1.00 93.69 91 ASN A O 1
ATOM 717 N N . PRO A 1 92 ? -11.164 2.632 12.039 1.00 89.56 92 PRO A N 1
ATOM 718 C CA . PRO A 1 92 ? -11.051 1.494 12.941 1.00 89.56 92 PRO A CA 1
ATOM 719 C C . PRO A 1 92 ? -11.352 1.854 14.402 1.00 89.56 92 PRO A C 1
ATOM 721 O O . PRO A 1 92 ? -11.451 0.959 15.239 1.00 89.56 92 PRO A O 1
ATOM 724 N N . GLN A 1 93 ? -11.534 3.133 14.753 1.00 93.06 93 GLN A N 1
ATOM 725 C CA . GLN A 1 93 ? -11.996 3.546 16.081 1.00 93.06 93 GLN A CA 1
ATOM 726 C C . GLN A 1 93 ? -13.504 3.341 16.251 1.00 93.06 93 GLN A C 1
ATOM 728 O O . GLN A 1 93 ? -13.919 2.831 17.293 1.00 93.06 93 GLN A O 1
ATOM 733 N N . THR A 1 94 ? -14.306 3.655 15.230 1.00 94.88 94 THR A N 1
ATOM 734 C CA . THR A 1 94 ? -15.781 3.624 15.281 1.00 94.88 94 THR A CA 1
ATOM 735 C C . THR A 1 94 ? -16.396 2.414 14.588 1.00 94.88 94 THR A C 1
ATOM 737 O O . THR A 1 94 ? -17.558 2.103 14.825 1.00 94.88 94 THR A O 1
ATOM 740 N N . SER A 1 95 ? -15.637 1.713 13.747 1.00 94.56 95 SER A N 1
ATOM 741 C CA . SER A 1 95 ? -16.136 0.612 12.921 1.00 94.56 95 SER A CA 1
ATOM 742 C C . SER A 1 95 ? -15.115 -0.527 12.827 1.00 94.56 95 SER A C 1
ATOM 744 O O . SER A 1 95 ? -13.977 -0.406 13.282 1.00 94.56 95 SER A O 1
ATOM 746 N N . THR A 1 96 ? -15.533 -1.662 12.279 1.00 92.94 96 THR A N 1
ATOM 747 C CA . THR A 1 96 ? -14.729 -2.873 12.066 1.00 92.94 96 THR A CA 1
ATOM 748 C C . THR A 1 96 ? -15.004 -3.444 10.677 1.00 92.94 96 THR A C 1
ATOM 750 O O . THR A 1 96 ? -16.114 -3.303 10.167 1.00 92.94 96 THR A O 1
ATOM 753 N N . CYS A 1 97 ? -14.015 -4.099 10.067 1.00 89.56 97 CYS A N 1
ATOM 754 C CA . CYS A 1 97 ? -14.194 -4.827 8.813 1.00 89.56 97 CYS A CA 1
ATOM 755 C C . CYS A 1 97 ? -14.631 -6.275 9.092 1.00 89.56 97 CYS A C 1
ATOM 757 O O . CYS A 1 97 ? -13.933 -7.038 9.757 1.00 89.56 97 CYS A O 1
ATOM 759 N N . ASP A 1 98 ? -15.796 -6.657 8.581 1.00 89.38 98 ASP A N 1
ATOM 760 C CA . ASP A 1 98 ? -16.259 -8.038 8.482 1.00 89.38 98 ASP A CA 1
ATOM 761 C C . ASP A 1 98 ? -15.730 -8.608 7.163 1.00 89.38 98 ASP A C 1
ATOM 763 O O . ASP A 1 98 ? -16.402 -8.559 6.132 1.00 89.38 98 ASP A O 1
ATOM 767 N N . ALA A 1 99 ? -14.488 -9.098 7.199 1.00 75.81 99 ALA A N 1
ATOM 768 C CA . ALA A 1 99 ? -13.789 -9.617 6.024 1.00 75.81 99 ALA A CA 1
ATOM 769 C C . ALA A 1 99 ? -14.499 -10.827 5.392 1.00 75.81 99 ALA A C 1
ATOM 771 O O . ALA A 1 99 ? -14.390 -11.038 4.192 1.00 75.81 99 ALA A O 1
ATOM 772 N N . ALA A 1 100 ? -15.275 -11.593 6.170 1.00 80.94 100 ALA A N 1
ATOM 773 C CA . ALA A 1 100 ? -16.054 -12.714 5.643 1.00 80.94 100 ALA A CA 1
ATOM 774 C C . ALA A 1 100 ? -17.224 -12.256 4.755 1.00 80.94 100 ALA A C 1
ATOM 776 O O . ALA A 1 100 ? -17.669 -13.008 3.892 1.00 80.94 100 ALA A O 1
ATOM 777 N N . ASN A 1 101 ? -17.726 -11.036 4.974 1.00 85.44 101 ASN A N 1
ATOM 778 C CA . ASN A 1 101 ? -18.839 -10.455 4.223 1.00 85.44 101 ASN A CA 1
ATOM 779 C C . ASN A 1 101 ? -18.452 -9.175 3.459 1.00 85.44 101 ASN A C 1
ATOM 781 O O . ASN A 1 101 ? -19.341 -8.481 2.969 1.00 85.44 101 ASN A O 1
ATOM 785 N N . HIS A 1 102 ? -17.157 -8.850 3.376 1.00 82.25 102 HIS A N 1
ATOM 786 C CA . HIS A 1 102 ? -16.610 -7.688 2.662 1.00 82.25 102 HIS A CA 1
ATOM 787 C C . HIS A 1 102 ? -17.277 -6.351 3.038 1.00 82.25 102 HIS A C 1
ATOM 789 O O . HIS A 1 102 ? -17.545 -5.509 2.179 1.00 82.25 102 HIS A O 1
ATOM 795 N N . ARG A 1 103 ? -17.607 -6.154 4.323 1.00 88.44 103 ARG A N 1
ATOM 796 C CA . ARG A 1 103 ? -18.387 -4.987 4.777 1.00 88.44 103 ARG A CA 1
ATOM 797 C C . ARG A 1 103 ? -17.824 -4.331 6.026 1.00 88.44 103 ARG A C 1
ATOM 799 O O . ARG A 1 103 ? -17.273 -4.986 6.905 1.00 88.44 103 ARG A O 1
ATOM 806 N N . VAL A 1 104 ? -18.060 -3.031 6.135 1.00 92.50 104 VAL A N 1
ATOM 807 C CA . VAL A 1 104 ? -17.764 -2.246 7.334 1.00 92.50 104 VAL A CA 1
ATOM 808 C C . VAL A 1 104 ? -18.981 -2.270 8.256 1.00 92.50 104 VAL A C 1
ATOM 810 O O . VAL A 1 104 ? -20.105 -2.038 7.815 1.00 92.50 104 VAL A O 1
ATOM 813 N N . VAL A 1 105 ? -18.756 -2.548 9.538 1.00 95.12 105 VAL A N 1
ATOM 814 C CA . VAL A 1 105 ? -19.790 -2.618 10.577 1.00 95.12 105 VAL A CA 1
ATOM 815 C C . VAL A 1 105 ? -19.460 -1.610 11.673 1.00 95.12 105 VAL A C 1
ATOM 817 O O . VAL A 1 105 ? -18.331 -1.571 12.163 1.00 95.12 105 VAL A O 1
ATOM 820 N N . GLU A 1 106 ? -20.423 -0.774 12.057 1.00 95.25 106 GLU A N 1
ATOM 821 C CA . GLU A 1 106 ? -20.257 0.162 13.172 1.00 95.25 106 GLU A CA 1
ATOM 822 C C . GLU A 1 106 ? -20.160 -0.582 14.504 1.00 95.25 106 GLU A C 1
ATOM 824 O O . GLU A 1 106 ? -20.839 -1.583 14.736 1.00 95.25 106 GLU A O 1
ATOM 829 N N . LYS A 1 107 ? -19.289 -0.094 15.386 1.00 92.25 107 LYS A N 1
ATOM 830 C CA . LYS A 1 107 ? -19.196 -0.608 16.75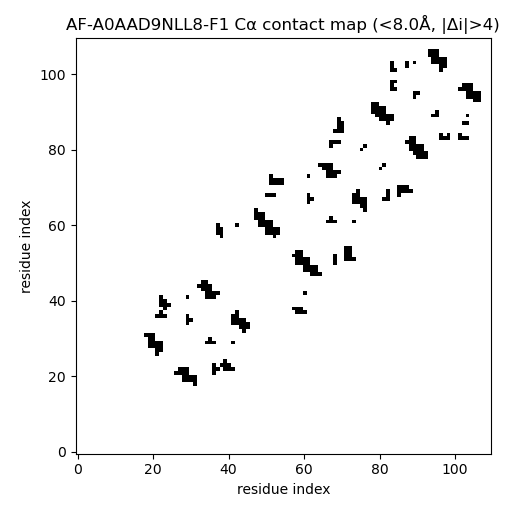0 1.00 92.25 107 LYS A CA 1
ATOM 831 C C . LYS A 1 107 ? -20.371 -0.077 17.554 1.00 92.25 107 LYS A C 1
ATOM 833 O O . LYS A 1 107 ? -20.729 1.092 17.424 1.00 92.25 107 LYS A O 1
ATOM 838 N N . GLU A 1 108 ? -20.922 -0.914 18.428 1.00 87.06 108 GLU A N 1
ATOM 839 C CA . GLU A 1 108 ? -21.934 -0.438 19.364 1.00 87.06 108 GLU A CA 1
ATOM 840 C C . GLU A 1 108 ? -21.358 0.678 20.253 1.00 87.06 108 GLU A C 1
ATOM 842 O O . GLU A 1 108 ? -20.197 0.590 20.683 1.00 87.06 108 GLU A O 1
ATOM 847 N N . PRO A 1 109 ? -22.138 1.740 20.520 1.00 78.50 109 PRO A N 1
ATOM 848 C CA . PRO A 1 109 ? -21.728 2.769 21.461 1.00 78.50 109 PRO A CA 1
ATOM 849 C C . PRO A 1 109 ? -21.522 2.133 22.842 1.00 78.50 109 PRO A C 1
ATOM 851 O O . PRO A 1 109 ? -22.377 1.391 23.323 1.00 78.50 109 PRO A O 1
ATOM 854 N N .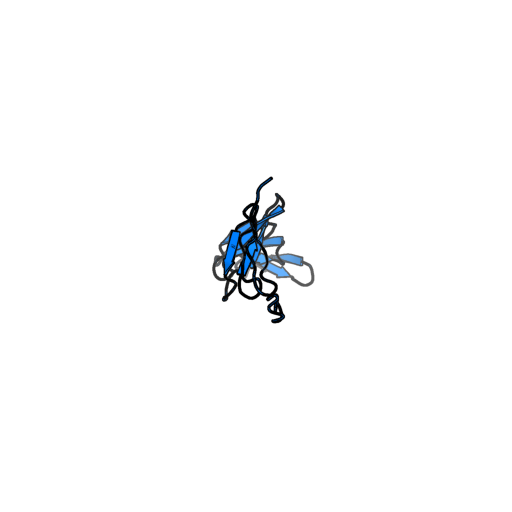 LYS A 1 110 ? -20.361 2.404 23.447 1.00 62.25 110 LYS A N 1
ATOM 855 C CA . LYS A 1 110 ? -20.051 2.003 24.826 1.00 62.25 110 LYS A CA 1
ATOM 856 C C . LYS A 1 110 ? -20.827 2.825 25.844 1.00 62.25 110 LYS A C 1
ATOM 858 O O . LYS A 1 110 ? -21.023 4.033 25.583 1.00 62.25 110 LYS A O 1
#

Sequence (110 aa):
MWKTFFALLVVASSVSWSEAGVCGEDRKPYDDENEVCCSGKIYKTDDDWLLCYDRTGGLTSYDPRFSVCCDNRIVDITPTVDCCDGHVLYNPQTSTCDAANHRVVEKEPK

Nearest PDB structures (foldseek):
  7ddq-assembly1_H  TM=3.145E-01  e=3.025E+00  Phaeovulum veldkampii DSM 11550

Organism: Ridgeia piscesae (NCBI:txid27915)

Radius of gyration: 23.69 Å; Cα contacts (8 Å, |Δi|>4): 176; chains: 1; bounding box: 58×29×79 Å

Foldseek 3Di:
DDDDDDDDDDPPDPPPPPVQFFFAPVRHTHNPVQWDHFPRDIGGPPDFWDWAQAPVRGIDIDGPVFWDQACRDTGGDDCQWDHQPRYDIGGPVQWDHPNVVSDIGGDDDD

pLDDT: mean 76.15, std 17.02, range [36.12, 95.25]

Mean predicted aligned error: 13.68 Å